Protein AF-A0A4R6U6H6-F1 (afdb_monomer_lite)

Foldseek 3Di:
DDDDPDDDPDDPPDQDPVNVVVLVVLLVVLVVLLVVLVVCLVVDPDPVSNVVSVVSNVVSVVVNVVSVCVVVVVVVVVVD

Radius of gyration: 19.61 Å; chains: 1; bounding box: 34×39×61 Å

InterPro domains:
  IPR012347 Ferritin-like [G3DSA:1.20.1260.10] (22-78)

Sequence (80 aa):
MQAQSSTMTQPPAVITTKDLLYISDMLSWNTTAIKTLQDYANRCTDPQISQALQQAYTMHQKHFDMLLDQMSSKQERFVQ

Structure (mmCIF, N/CA/C/O backbone):
data_AF-A0A4R6U6H6-F1
#
_entry.id   AF-A0A4R6U6H6-F1
#
loop_
_atom_site.group_PDB
_atom_site.id
_atom_site.type_symbol
_atom_site.label_atom_id
_atom_site.label_alt_id
_atom_site.label_comp_id
_atom_site.label_asym_id
_atom_site.label_entity_id
_atom_site.label_seq_id
_atom_site.pdbx_PDB_ins_code
_atom_site.Cartn_x
_atom_site.Cartn_y
_atom_site.Cartn_z
_atom_site.occupancy
_atom_site.B_iso_or_equiv
_atom_site.auth_seq_id
_atom_site.auth_comp_id
_atom_site.auth_asym_id
_atom_site.auth_atom_id
_atom_site.pdbx_PDB_model_num
ATOM 1 N N . MET A 1 1 ? 17.227 28.410 -43.137 1.00 45.03 1 MET A N 1
ATOM 2 C CA . MET A 1 1 ? 16.635 27.071 -42.936 1.00 45.03 1 MET A CA 1
ATOM 3 C C . MET A 1 1 ? 16.240 26.954 -41.473 1.00 45.03 1 MET A C 1
ATOM 5 O O . MET A 1 1 ? 17.121 27.033 -40.630 1.00 45.03 1 MET A O 1
ATOM 9 N N . GLN A 1 2 ? 14.943 26.884 -41.163 1.00 43.72 2 GLN A N 1
ATOM 10 C CA . GLN A 1 2 ? 14.447 26.681 -39.796 1.00 43.72 2 GLN A CA 1
ATOM 11 C C . GLN A 1 2 ? 14.222 25.182 -39.580 1.00 43.72 2 GLN A C 1
ATOM 13 O O . GLN A 1 2 ? 13.503 24.555 -40.354 1.00 43.72 2 GLN A O 1
ATOM 18 N N . ALA A 1 3 ? 14.875 24.609 -38.568 1.00 50.12 3 ALA A N 1
ATOM 19 C CA . ALA A 1 3 ? 14.674 23.225 -38.160 1.00 50.12 3 ALA A CA 1
ATOM 20 C C . ALA A 1 3 ? 13.355 23.126 -37.383 1.00 50.12 3 ALA A C 1
ATOM 22 O O . ALA A 1 3 ? 13.199 23.722 -36.319 1.00 50.12 3 ALA A O 1
ATOM 23 N N . GLN A 1 4 ? 12.397 22.410 -37.959 1.00 49.19 4 GLN A N 1
ATOM 24 C CA . GLN A 1 4 ? 11.081 22.170 -37.391 1.00 49.19 4 GLN A CA 1
ATOM 25 C C . GLN A 1 4 ? 11.217 21.070 -36.328 1.00 49.19 4 GLN A C 1
ATOM 27 O O . GLN A 1 4 ? 11.406 19.898 -36.645 1.00 49.19 4 GLN A O 1
ATOM 32 N N . SER A 1 5 ? 11.199 21.456 -35.055 1.00 52.88 5 SER A N 1
ATOM 33 C CA . SER A 1 5 ? 11.193 20.539 -33.917 1.00 52.88 5 SER A CA 1
ATOM 34 C C . SER A 1 5 ? 9.811 19.901 -33.786 1.00 52.88 5 SER A C 1
ATOM 36 O O . SER A 1 5 ? 8.886 20.489 -33.229 1.00 52.88 5 SER A O 1
ATOM 38 N N . SER A 1 6 ? 9.668 18.688 -34.320 1.00 59.69 6 SER A N 1
ATOM 39 C CA . SER A 1 6 ? 8.499 17.837 -34.102 1.00 59.69 6 SER A CA 1
ATOM 40 C C . SER A 1 6 ? 8.340 17.567 -32.605 1.00 59.69 6 SER A C 1
ATOM 42 O O . SER A 1 6 ? 9.136 16.849 -31.998 1.00 59.69 6 SER A O 1
ATOM 44 N N . THR A 1 7 ? 7.326 18.168 -31.991 1.00 56.56 7 THR A N 1
ATOM 45 C CA . THR A 1 7 ? 6.932 17.904 -30.609 1.00 56.56 7 THR A CA 1
ATOM 46 C C . THR A 1 7 ? 6.391 16.476 -30.519 1.00 56.56 7 THR A C 1
ATOM 48 O O . THR A 1 7 ? 5.367 16.151 -31.116 1.00 56.56 7 THR A O 1
ATOM 51 N N . MET A 1 8 ? 7.085 15.586 -29.801 1.00 58.09 8 MET A N 1
ATOM 52 C CA . MET A 1 8 ? 6.541 14.258 -29.503 1.00 58.09 8 MET A CA 1
ATOM 53 C C . MET A 1 8 ? 5.336 14.419 -28.571 1.00 58.09 8 MET A C 1
ATOM 55 O O . MET A 1 8 ? 5.485 14.826 -27.422 1.00 58.09 8 MET A O 1
ATOM 59 N N . THR A 1 9 ? 4.139 14.124 -29.070 1.00 74.19 9 THR A N 1
ATOM 60 C CA . THR A 1 9 ? 2.871 14.272 -28.338 1.00 74.19 9 THR A CA 1
ATOM 61 C C . THR A 1 9 ? 2.523 13.072 -27.461 1.00 74.19 9 THR A C 1
ATOM 63 O O . THR A 1 9 ? 1.637 13.183 -26.616 1.00 74.19 9 THR A O 1
ATOM 66 N N . GLN A 1 10 ? 3.201 11.932 -27.620 1.00 59.84 10 GLN A N 1
ATOM 67 C CA . GLN A 1 10 ? 2.951 10.756 -26.794 1.00 59.84 10 GLN A CA 1
ATOM 68 C C . GLN A 1 10 ? 4.233 9.933 -26.607 1.00 59.84 10 GLN A C 1
ATOM 70 O O . GLN A 1 10 ? 4.944 9.694 -27.587 1.00 59.84 10 GLN A O 1
ATOM 75 N N . PRO A 1 11 ? 4.559 9.524 -25.368 1.00 64.19 11 PRO A N 1
ATOM 76 C CA . PRO A 1 11 ? 5.730 8.701 -25.119 1.00 64.19 11 PRO A CA 1
ATOM 77 C C . PRO A 1 11 ? 5.589 7.328 -25.799 1.00 64.19 11 PRO A C 1
ATOM 79 O O . PRO A 1 11 ? 4.472 6.815 -25.926 1.00 64.19 11 PRO A O 1
ATOM 82 N N . PRO A 1 12 ? 6.707 6.714 -26.227 1.00 69.94 12 PRO A N 1
ATOM 83 C CA . PRO A 1 12 ? 6.704 5.362 -26.773 1.00 69.94 12 PRO A CA 1
ATOM 84 C C . PRO A 1 12 ? 6.064 4.374 -25.793 1.00 69.94 12 PRO A C 1
ATOM 86 O O . PRO A 1 12 ? 6.292 4.451 -24.588 1.00 69.94 12 PRO A O 1
ATOM 89 N N . ALA A 1 13 ? 5.300 3.408 -26.304 1.00 72.94 13 ALA A N 1
ATOM 90 C CA . ALA A 1 13 ? 4.615 2.395 -25.498 1.00 72.94 13 ALA A CA 1
ATOM 91 C C . ALA A 1 13 ? 5.561 1.288 -24.976 1.00 72.94 13 ALA A C 1
ATOM 93 O O . ALA A 1 13 ? 5.210 0.110 -25.007 1.00 72.94 13 ALA A O 1
ATOM 94 N N . VAL A 1 14 ? 6.761 1.657 -24.519 1.00 81.56 14 VAL A N 1
ATOM 95 C CA . VAL A 1 14 ? 7.767 0.751 -23.953 1.00 81.56 14 VAL A CA 1
ATOM 96 C C . VAL A 1 14 ? 7.834 0.934 -22.440 1.00 81.56 14 VAL A C 1
ATOM 98 O O . VAL A 1 14 ? 7.846 2.062 -21.959 1.00 81.56 14 VAL A O 1
ATOM 101 N N . ILE A 1 15 ? 7.876 -0.168 -21.688 1.00 81.81 15 ILE A N 1
ATOM 102 C CA . ILE A 1 15 ? 8.217 -0.118 -20.264 1.00 81.81 15 ILE A CA 1
ATOM 103 C C . ILE A 1 15 ? 9.738 -0.169 -20.169 1.00 81.81 15 ILE A C 1
ATOM 105 O O . ILE A 1 15 ? 10.363 -1.127 -20.623 1.00 81.81 15 ILE A O 1
ATOM 109 N N . THR A 1 16 ? 10.343 0.860 -19.592 1.00 88.19 16 THR A N 1
ATOM 110 C CA . THR A 1 16 ? 11.782 0.875 -19.324 1.00 88.19 16 THR A CA 1
ATOM 111 C C . THR A 1 16 ? 12.096 0.172 -18.004 1.00 88.19 16 THR A C 1
ATOM 113 O O . THR A 1 16 ? 11.234 0.004 -17.142 1.00 88.19 16 THR A O 1
A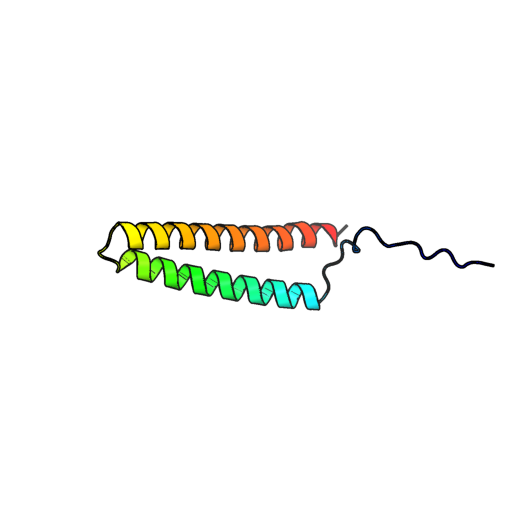TOM 116 N N . THR A 1 17 ? 13.364 -0.169 -17.771 1.00 88.88 17 THR A N 1
ATOM 117 C CA . THR A 1 17 ? 13.820 -0.657 -16.456 1.00 88.88 17 THR A CA 1
ATOM 118 C C . THR A 1 17 ? 13.457 0.309 -15.327 1.00 88.88 17 THR A C 1
ATOM 120 O O . THR A 1 17 ? 13.122 -0.121 -14.228 1.00 88.88 17 THR A O 1
ATOM 123 N N . LYS A 1 18 ? 13.486 1.620 -15.597 1.00 90.75 18 LYS A N 1
ATOM 124 C CA . LYS A 1 18 ? 13.109 2.645 -14.622 1.00 90.75 18 LYS A CA 1
ATOM 125 C C . LYS A 1 18 ? 11.622 2.560 -14.264 1.00 90.75 18 LYS A C 1
ATOM 127 O O . LYS A 1 18 ? 11.282 2.656 -13.091 1.00 90.75 18 LYS A O 1
ATOM 132 N N . ASP A 1 19 ? 10.760 2.329 -15.253 1.00 90.44 19 ASP A N 1
ATOM 133 C CA . ASP A 1 19 ? 9.325 2.136 -15.026 1.00 90.44 19 ASP A CA 1
ATOM 134 C C . ASP A 1 19 ? 9.058 0.868 -14.205 1.00 90.44 19 ASP A C 1
ATOM 136 O O . ASP A 1 19 ? 8.272 0.910 -13.262 1.00 90.44 19 ASP A O 1
ATOM 140 N N . LEU A 1 20 ? 9.757 -0.239 -14.494 1.00 90.94 20 LEU A N 1
ATOM 141 C CA . LEU A 1 20 ? 9.645 -1.480 -13.714 1.00 90.94 20 LEU A CA 1
ATOM 142 C C . LEU A 1 20 ? 10.039 -1.287 -12.245 1.00 90.94 20 LEU A C 1
ATOM 144 O O . LEU A 1 20 ? 9.364 -1.813 -11.362 1.00 90.94 20 LEU A O 1
ATOM 148 N N . LEU A 1 21 ? 11.099 -0.519 -11.973 1.00 93.00 21 LEU A N 1
ATOM 149 C CA . LEU A 1 21 ? 11.506 -0.193 -10.604 1.00 93.00 21 LEU A CA 1
ATOM 150 C C . LEU A 1 21 ? 10.411 0.595 -9.874 1.00 93.00 21 LEU A C 1
ATOM 152 O O . LEU A 1 21 ? 10.024 0.215 -8.772 1.00 93.00 21 LEU A O 1
ATOM 156 N N . TYR A 1 22 ? 9.836 1.616 -10.516 1.00 94.31 22 TYR A N 1
ATOM 157 C CA . TYR A 1 22 ? 8.734 2.375 -9.921 1.00 94.31 22 TYR A CA 1
ATOM 158 C C . TYR A 1 22 ? 7.483 1.530 -9.685 1.00 94.31 22 TYR A C 1
ATOM 160 O O . TYR A 1 22 ? 6.850 1.656 -8.638 1.00 94.31 22 TYR A O 1
ATOM 168 N N . ILE A 1 23 ? 7.132 0.648 -10.622 1.00 93.12 23 ILE A N 1
ATOM 169 C CA . ILE A 1 23 ? 6.000 -0.268 -10.452 1.00 93.12 23 ILE A CA 1
ATOM 170 C C . ILE A 1 23 ? 6.264 -1.216 -9.273 1.00 93.12 23 ILE A C 1
ATOM 172 O O . ILE A 1 23 ? 5.382 -1.405 -8.437 1.00 93.12 23 ILE A O 1
ATOM 176 N N . SER A 1 24 ? 7.480 -1.755 -9.146 1.00 94.38 24 SER A N 1
ATOM 177 C CA . SER A 1 24 ? 7.880 -2.602 -8.013 1.00 94.38 24 SER A CA 1
ATOM 178 C C . SER A 1 24 ? 7.753 -1.878 -6.666 1.00 94.38 24 SER A C 1
ATOM 180 O O . SER A 1 24 ? 7.217 -2.438 -5.701 1.00 94.38 24 SER A O 1
ATOM 182 N N . ASP A 1 25 ? 8.191 -0.620 -6.594 1.00 96.88 25 ASP A N 1
ATOM 183 C CA . ASP A 1 25 ? 8.039 0.208 -5.395 1.00 96.88 25 ASP A CA 1
ATOM 184 C C . ASP A 1 25 ? 6.557 0.442 -5.067 1.00 96.88 25 ASP A C 1
ATOM 186 O O . ASP A 1 25 ? 6.122 0.234 -3.931 1.00 96.88 25 ASP A O 1
ATOM 190 N N . MET A 1 26 ? 5.743 0.787 -6.070 1.00 97.06 26 MET A N 1
ATOM 191 C CA . MET A 1 26 ? 4.300 0.988 -5.905 1.00 97.06 26 MET A CA 1
ATOM 192 C C . MET A 1 26 ? 3.582 -0.273 -5.412 1.00 97.06 26 MET A C 1
ATOM 194 O O . MET A 1 26 ? 2.703 -0.185 -4.550 1.00 97.06 26 MET A O 1
ATOM 198 N N . LEU A 1 27 ? 3.942 -1.452 -5.919 1.00 96.50 27 LEU A N 1
ATOM 199 C CA . LEU A 1 27 ? 3.382 -2.725 -5.453 1.00 96.50 27 LEU A CA 1
ATOM 200 C C . LEU A 1 27 ? 3.756 -2.997 -3.993 1.00 96.50 27 LEU A C 1
ATOM 202 O O . LEU A 1 27 ? 2.908 -3.420 -3.201 1.00 96.50 27 LEU A O 1
ATOM 206 N N . SER A 1 28 ? 5.000 -2.702 -3.618 1.00 97.38 28 SER A N 1
ATOM 207 C CA . SER A 1 28 ? 5.492 -2.854 -2.245 1.00 97.3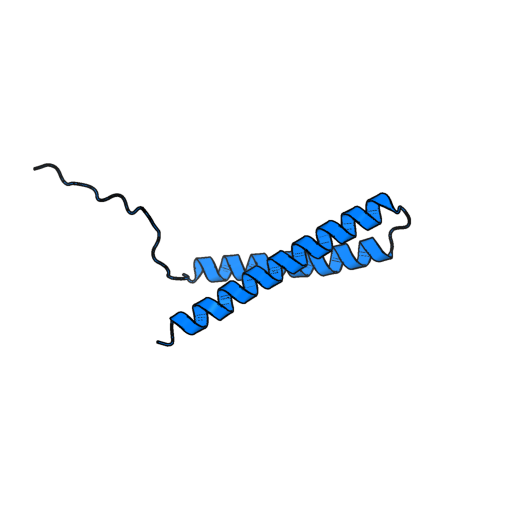8 28 SER A CA 1
ATOM 208 C C . SER A 1 28 ? 4.762 -1.920 -1.275 1.00 97.38 28 SER A C 1
ATOM 210 O O . SER A 1 28 ? 4.346 -2.344 -0.188 1.00 97.38 28 SER A O 1
ATOM 212 N N . TRP A 1 29 ? 4.527 -0.668 -1.680 1.00 97.69 29 TRP A N 1
ATOM 213 C CA . TRP A 1 29 ? 3.755 0.302 -0.900 1.00 97.69 29 TRP A CA 1
ATOM 214 C C . TRP A 1 29 ? 2.297 -0.123 -0.736 1.00 97.69 29 TRP A C 1
ATOM 216 O O . TRP A 1 29 ? 1.805 -0.148 0.392 1.00 97.69 29 TRP A O 1
ATOM 226 N N . ASN A 1 30 ? 1.620 -0.527 -1.817 1.00 97.62 30 ASN A N 1
ATOM 227 C CA . ASN A 1 30 ? 0.236 -1.000 -1.727 1.00 97.62 30 ASN A CA 1
ATOM 228 C C . ASN A 1 30 ? 0.129 -2.249 -0.842 1.00 97.62 30 ASN A C 1
ATOM 230 O O . ASN A 1 30 ? -0.732 -2.300 0.029 1.00 97.62 30 ASN A O 1
ATOM 234 N N . THR A 1 31 ? 1.046 -3.211 -0.971 1.00 97.69 31 THR A N 1
ATOM 235 C CA . THR A 1 31 ? 1.057 -4.419 -0.126 1.00 97.69 31 THR A CA 1
ATOM 236 C C . THR A 1 31 ? 1.194 -4.082 1.360 1.00 97.69 31 THR A C 1
ATOM 238 O O . THR A 1 31 ? 0.507 -4.662 2.204 1.00 97.69 31 THR A O 1
ATOM 241 N N . THR A 1 32 ? 2.076 -3.138 1.693 1.00 98.19 32 THR A N 1
ATOM 242 C CA . THR A 1 32 ? 2.288 -2.691 3.077 1.00 98.19 32 THR A CA 1
ATOM 243 C C . THR A 1 32 ? 1.055 -1.966 3.618 1.00 98.19 32 THR A C 1
ATOM 245 O O . THR A 1 32 ? 0.612 -2.248 4.736 1.00 98.19 32 THR A O 1
ATOM 248 N N . ALA A 1 33 ? 0.461 -1.080 2.813 1.00 98.25 33 ALA A N 1
ATOM 249 C CA . ALA A 1 33 ? -0.750 -0.347 3.165 1.00 98.25 33 ALA A CA 1
ATOM 250 C C . ALA A 1 33 ? -1.938 -1.291 3.399 1.00 98.25 33 ALA A C 1
ATOM 252 O O . ALA A 1 33 ? -2.583 -1.193 4.436 1.00 98.25 33 ALA A O 1
ATOM 253 N N . ILE A 1 34 ? -2.182 -2.251 2.502 1.00 98.50 34 ILE A N 1
ATOM 254 C CA . ILE A 1 34 ? -3.265 -3.246 2.608 1.00 98.50 34 ILE A CA 1
ATOM 255 C C . ILE A 1 34 ? -3.182 -3.997 3.941 1.00 98.50 34 ILE A C 1
ATOM 257 O O . ILE A 1 34 ? -4.152 -4.014 4.697 1.00 98.50 34 ILE A O 1
ATOM 261 N N . LYS A 1 35 ? -2.013 -4.565 4.269 1.00 98.12 35 LYS A N 1
ATOM 262 C CA . LYS A 1 35 ? -1.812 -5.325 5.517 1.00 98.12 35 LYS A CA 1
ATOM 263 C C . LYS A 1 35 ? -2.064 -4.467 6.754 1.00 98.12 35 LYS A C 1
ATOM 265 O O . LYS A 1 35 ? -2.726 -4.907 7.689 1.00 98.12 35 LYS A O 1
ATOM 270 N N . THR A 1 36 ? -1.546 -3.243 6.740 1.00 98.44 36 THR A N 1
ATOM 271 C CA . THR A 1 36 ? -1.669 -2.314 7.866 1.00 98.44 36 THR A CA 1
ATOM 272 C C . THR A 1 36 ? -3.119 -1.869 8.035 1.00 98.44 36 THR A C 1
ATOM 274 O O . THR A 1 36 ? -3.692 -2.012 9.105 1.00 98.44 36 THR A O 1
ATOM 277 N N . LEU A 1 37 ? -3.763 -1.388 6.975 1.00 98.44 37 LEU A N 1
ATOM 278 C CA . LEU A 1 37 ? -5.130 -0.873 7.040 1.00 98.44 37 LEU A CA 1
ATOM 279 C C . LEU A 1 37 ? -6.130 -1.952 7.455 1.00 98.44 37 LEU A C 1
ATOM 281 O O . LEU A 1 37 ? -7.014 -1.671 8.260 1.00 98.44 37 LEU A O 1
ATOM 285 N N . GLN A 1 38 ? -5.962 -3.184 6.969 1.00 97.62 38 GLN A N 1
ATOM 286 C CA . GLN A 1 38 ? -6.803 -4.309 7.372 1.00 97.62 38 GLN A CA 1
ATOM 28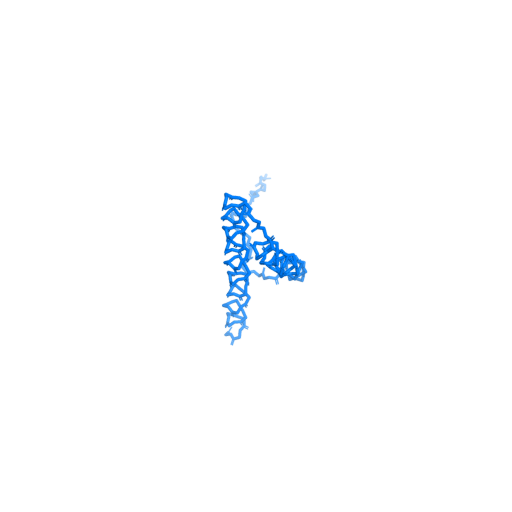7 C C . GLN A 1 38 ? -6.663 -4.620 8.866 1.00 97.62 38 GLN A C 1
ATOM 289 O O . GLN A 1 38 ? -7.667 -4.762 9.563 1.00 97.62 38 GLN A O 1
ATOM 294 N N . ASP A 1 39 ? -5.427 -4.697 9.368 1.00 98.00 39 ASP A N 1
ATOM 295 C CA . ASP A 1 39 ? -5.159 -4.958 10.783 1.00 98.00 39 ASP A CA 1
ATOM 296 C C . ASP A 1 39 ? -5.756 -3.867 11.684 1.00 98.00 39 ASP A C 1
ATOM 298 O O . ASP A 1 39 ? -6.451 -4.166 12.657 1.00 98.00 39 ASP A O 1
ATOM 302 N N . TYR A 1 40 ? -5.568 -2.599 11.317 1.00 98.00 40 TYR A N 1
ATOM 303 C CA . TYR A 1 40 ? -6.100 -1.473 12.079 1.00 98.00 40 TYR A CA 1
ATOM 304 C C . TYR A 1 40 ? -7.628 -1.402 12.009 1.00 98.00 40 TYR A C 1
ATOM 306 O O . TYR A 1 40 ? -8.260 -1.147 13.033 1.00 98.00 40 TYR A O 1
ATOM 314 N N . ALA A 1 41 ? -8.242 -1.672 10.852 1.00 97.12 41 ALA A N 1
ATOM 315 C CA . ALA A 1 41 ? -9.698 -1.688 10.717 1.00 97.12 41 ALA A CA 1
ATOM 316 C C . ALA A 1 41 ? -10.345 -2.736 11.635 1.00 97.12 41 ALA A C 1
ATOM 318 O O . ALA A 1 41 ? -11.398 -2.468 12.213 1.00 97.12 41 ALA A O 1
ATOM 319 N N . ASN A 1 42 ? -9.688 -3.890 11.807 1.00 95.44 42 ASN A N 1
ATOM 320 C CA . ASN A 1 42 ? -10.148 -4.986 12.665 1.00 95.44 42 ASN A CA 1
ATOM 321 C C . ASN A 1 42 ? -9.994 -4.694 14.165 1.00 95.44 42 ASN A C 1
ATOM 323 O O . ASN A 1 42 ? -10.743 -5.233 14.976 1.00 95.44 42 ASN A O 1
ATOM 327 N N . ARG A 1 43 ? -9.006 -3.876 14.548 1.00 96.56 43 ARG A N 1
ATOM 328 C CA . ARG A 1 43 ? -8.730 -3.517 15.952 1.00 96.56 43 ARG A CA 1
ATOM 329 C C . ARG A 1 43 ? -9.420 -2.223 16.387 1.00 96.56 43 ARG A C 1
ATOM 331 O O . ARG A 1 43 ? -9.441 -1.917 17.578 1.00 96.56 43 ARG A O 1
ATOM 338 N N . CYS A 1 44 ? -9.940 -1.441 15.443 1.00 95.69 44 CYS A N 1
ATOM 339 C CA . CYS A 1 44 ? -10.572 -0.163 15.726 1.00 95.69 44 CYS A CA 1
ATOM 340 C C . CYS A 1 44 ? -11.981 -0.360 16.299 1.00 95.69 44 CYS A C 1
ATOM 342 O O . CYS A 1 44 ? -12.800 -1.082 15.738 1.00 95.69 44 CYS A O 1
ATOM 344 N N . THR A 1 45 ? -12.266 0.308 17.413 1.00 96.06 45 THR A N 1
ATOM 345 C CA . THR A 1 45 ? -13.583 0.295 18.061 1.00 96.06 45 THR A CA 1
ATOM 346 C C . THR A 1 45 ? -14.493 1.416 17.570 1.00 96.06 45 THR A C 1
ATOM 348 O O . THR A 1 45 ? -15.711 1.295 17.681 1.00 96.06 45 THR A O 1
ATOM 351 N N . ASP A 1 46 ? -13.921 2.495 17.028 1.00 98.06 46 ASP A N 1
ATOM 352 C CA . ASP A 1 46 ? -14.683 3.606 16.470 1.00 98.06 46 ASP A CA 1
ATOM 353 C C . ASP A 1 46 ? -15.231 3.231 15.077 1.00 98.06 46 ASP A C 1
ATOM 355 O O . ASP A 1 46 ? -14.446 2.946 14.162 1.00 98.06 46 ASP A O 1
ATOM 359 N N . PRO A 1 47 ? -16.563 3.239 14.875 1.00 96.00 47 PRO A N 1
ATOM 360 C CA . PRO A 1 47 ? -17.160 2.824 13.608 1.00 96.00 47 PRO A CA 1
ATOM 361 C C . PRO A 1 47 ? -16.794 3.722 12.420 1.00 96.00 47 PRO A C 1
ATOM 363 O O . PRO A 1 47 ? -16.665 3.224 11.302 1.00 96.00 47 PRO A O 1
ATOM 366 N N . GLN A 1 48 ? -16.624 5.032 12.633 1.00 97.88 48 GLN A N 1
ATOM 367 C CA . GLN A 1 48 ? -16.298 5.971 11.555 1.00 97.88 48 GLN A CA 1
ATOM 368 C C . GLN A 1 48 ? -14.854 5.781 11.097 1.00 97.88 48 GLN A C 1
ATOM 370 O O . GLN A 1 48 ? -14.578 5.740 9.896 1.00 97.88 48 GLN A O 1
ATOM 375 N N . ILE A 1 49 ? -13.935 5.603 12.047 1.00 97.81 49 ILE A N 1
ATOM 376 C CA . ILE A 1 49 ? -12.526 5.346 11.742 1.00 97.81 49 ILE A CA 1
ATOM 377 C C . ILE A 1 49 ? -12.371 3.976 11.074 1.00 97.81 49 ILE A C 1
ATOM 379 O O . ILE A 1 49 ? -11.695 3.877 10.050 1.00 97.81 49 ILE A O 1
ATOM 383 N N . SER A 1 50 ? -13.031 2.932 11.587 1.00 97.62 50 SER A N 1
ATOM 384 C CA . SER A 1 50 ? -13.007 1.600 10.964 1.00 97.62 50 SER A CA 1
ATOM 385 C C . SER A 1 50 ? -13.519 1.644 9.518 1.00 97.62 50 SER A C 1
ATOM 387 O O . SER A 1 50 ? -12.885 1.091 8.616 1.00 97.62 50 SER A O 1
ATOM 389 N N . GLN A 1 51 ? -14.600 2.387 9.257 1.00 97.94 51 GLN A N 1
ATOM 390 C CA . GLN A 1 51 ? -15.114 2.577 7.901 1.00 97.94 51 GLN A CA 1
ATOM 391 C C . GLN A 1 51 ? -14.107 3.294 6.988 1.00 97.94 51 GLN A C 1
ATOM 393 O O . GLN A 1 51 ? -13.895 2.856 5.856 1.00 97.94 51 GLN A O 1
ATOM 398 N N . ALA A 1 52 ? -13.463 4.364 7.460 1.00 98.38 52 ALA A N 1
ATOM 399 C CA . ALA A 1 52 ? -12.446 5.077 6.687 1.00 98.38 52 ALA A CA 1
ATOM 400 C C . ALA A 1 52 ? -11.237 4.178 6.362 1.00 98.38 52 ALA A C 1
ATOM 402 O O . ALA A 1 52 ? -10.744 4.175 5.231 1.00 98.38 52 ALA A O 1
ATOM 403 N N . LEU A 1 53 ? -10.799 3.357 7.322 1.00 98.44 53 LEU A N 1
ATOM 404 C CA . LEU A 1 53 ? -9.732 2.374 7.122 1.00 98.44 53 LEU A CA 1
ATOM 405 C C . LEU A 1 53 ? -10.122 1.318 6.078 1.00 98.44 53 LEU A C 1
ATOM 407 O O . LEU A 1 53 ? -9.313 1.002 5.208 1.00 98.44 53 LEU A O 1
ATOM 411 N N . GLN A 1 54 ? -11.363 0.821 6.105 1.00 98.00 54 GLN A N 1
ATOM 412 C CA . GLN A 1 54 ? -11.880 -0.128 5.107 1.00 98.00 54 GLN A CA 1
ATOM 413 C C . GLN A 1 54 ? -11.956 0.472 3.695 1.00 98.00 54 GLN A C 1
ATOM 415 O O . GLN A 1 54 ? -11.636 -0.198 2.708 1.00 98.00 54 GLN A O 1
ATOM 420 N N . GLN A 1 55 ? -12.333 1.748 3.578 1.00 98.31 55 GLN A N 1
ATOM 421 C CA . GLN A 1 55 ? -12.325 2.455 2.294 1.00 98.31 55 GLN A CA 1
ATOM 422 C C . GLN A 1 55 ? -10.902 2.575 1.737 1.00 98.31 55 GLN A C 1
ATOM 424 O O . GLN A 1 55 ? -10.665 2.242 0.573 1.00 98.31 55 GLN A O 1
ATOM 429 N N . ALA A 1 56 ? -9.943 2.983 2.573 1.00 98.38 56 ALA A N 1
ATOM 430 C CA . ALA A 1 56 ? -8.538 3.071 2.182 1.00 98.38 56 ALA A CA 1
ATOM 431 C C . ALA A 1 56 ? -7.959 1.694 1.813 1.00 98.38 56 ALA A C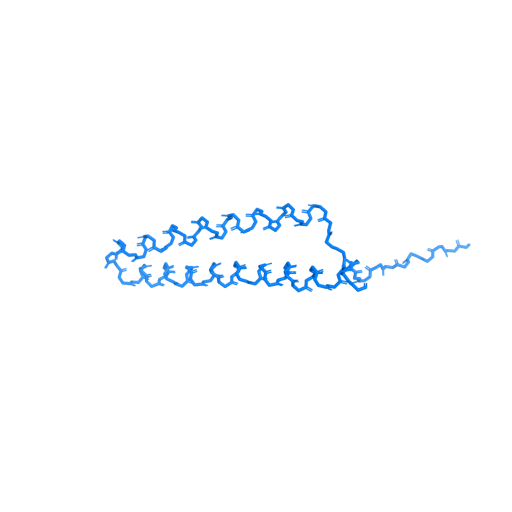 1
ATOM 433 O O . ALA A 1 56 ? -7.265 1.565 0.804 1.00 98.38 56 ALA A O 1
ATOM 434 N N . TYR A 1 57 ? -8.286 0.654 2.584 1.00 98.31 57 TYR A N 1
ATOM 435 C CA . TYR A 1 57 ? -7.901 -0.729 2.303 1.00 98.31 57 TYR A CA 1
ATOM 436 C C . TYR A 1 57 ? -8.371 -1.161 0.907 1.00 98.31 57 TYR A C 1
ATOM 438 O O . TYR A 1 57 ? -7.556 -1.567 0.077 1.00 98.31 57 TYR A O 1
ATOM 446 N N . THR A 1 58 ? -9.660 -0.976 0.613 1.00 98.25 58 THR A N 1
ATOM 447 C CA . THR A 1 58 ? -10.260 -1.345 -0.680 1.00 98.25 58 THR A CA 1
ATOM 448 C C . THR A 1 58 ? -9.630 -0.566 -1.839 1.00 98.25 58 THR A C 1
ATOM 450 O O . THR A 1 58 ? -9.367 -1.124 -2.905 1.00 98.25 58 THR A O 1
ATOM 453 N N . MET A 1 59 ? -9.338 0.722 -1.634 1.00 98.56 59 MET A N 1
ATOM 454 C CA . MET A 1 59 ? -8.644 1.551 -2.621 1.00 98.56 59 MET A CA 1
ATOM 455 C C . MET A 1 59 ? -7.246 0.997 -2.943 1.00 98.56 59 MET A C 1
ATOM 457 O O . MET A 1 59 ? -6.902 0.858 -4.117 1.00 98.56 59 MET A O 1
ATOM 461 N N . HIS A 1 60 ? -6.446 0.654 -1.928 1.00 98.56 60 HIS A N 1
ATOM 462 C CA . HIS A 1 60 ? -5.104 0.108 -2.144 1.00 98.56 60 HIS A CA 1
ATOM 463 C C . HIS A 1 60 ? -5.119 -1.279 -2.800 1.00 98.56 60 HIS A C 1
ATOM 465 O O . HIS A 1 60 ? -4.260 -1.545 -3.640 1.00 98.56 60 HIS A O 1
ATOM 471 N N . GLN A 1 61 ? -6.102 -2.133 -2.488 1.00 98.38 61 GLN A N 1
ATOM 472 C CA . GLN A 1 61 ? -6.293 -3.399 -3.209 1.00 98.38 61 GLN A CA 1
ATOM 473 C C . GLN A 1 61 ? -6.542 -3.153 -4.698 1.00 98.38 61 GLN A C 1
ATOM 475 O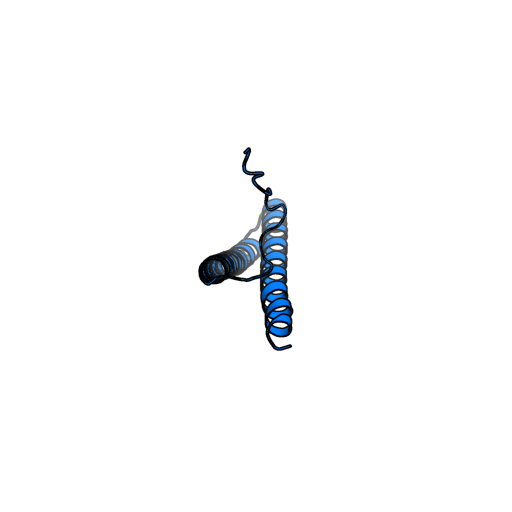 O . GLN A 1 61 ? -5.818 -3.677 -5.540 1.00 98.38 61 GLN A O 1
ATOM 480 N N . LYS A 1 62 ? -7.485 -2.261 -5.021 1.00 98.19 62 LYS A N 1
ATOM 481 C CA . LYS A 1 62 ? -7.787 -1.904 -6.410 1.00 98.19 62 LYS A CA 1
ATOM 482 C C . LYS A 1 62 ? -6.553 -1.382 -7.151 1.00 98.19 62 LYS A C 1
ATOM 484 O O . LYS A 1 62 ? -6.325 -1.760 -8.295 1.00 98.19 62 LYS A O 1
ATOM 489 N N . HIS A 1 63 ? -5.756 -0.513 -6.526 1.00 97.81 63 HIS A N 1
ATOM 490 C CA . HIS A 1 63 ? -4.531 0.000 -7.144 1.00 97.81 63 HIS A CA 1
ATOM 491 C C . HIS A 1 63 ? -3.499 -1.103 -7.400 1.00 97.81 63 HIS A C 1
ATOM 493 O O . HIS A 1 63 ? -2.870 -1.104 -8.456 1.00 97.81 63 HIS A O 1
ATOM 499 N N . PHE A 1 64 ? -3.339 -2.040 -6.465 1.00 97.62 64 PHE A N 1
ATOM 500 C CA . PHE A 1 64 ? -2.460 -3.192 -6.643 1.00 97.62 64 PHE A CA 1
ATOM 501 C C . PHE A 1 64 ? -2.895 -4.049 -7.839 1.00 97.62 64 PHE A C 1
ATOM 503 O O . PHE A 1 64 ? -2.078 -4.321 -8.719 1.00 97.62 64 PHE A O 1
ATOM 510 N N . ASP A 1 65 ? -4.182 -4.397 -7.913 1.00 96.75 65 ASP A N 1
ATOM 511 C CA . ASP A 1 65 ? -4.732 -5.215 -9.000 1.00 96.75 65 ASP A CA 1
ATOM 512 C C . ASP A 1 65 ? -4.592 -4.521 -10.361 1.00 96.75 65 ASP A C 1
ATOM 514 O O . ASP A 1 65 ? -4.195 -5.145 -11.343 1.00 96.75 65 ASP A O 1
ATOM 518 N N . MET A 1 66 ? -4.836 -3.207 -10.417 1.00 95.25 66 MET A N 1
ATOM 519 C CA . MET A 1 66 ? -4.633 -2.413 -11.632 1.00 95.25 66 MET A CA 1
ATOM 520 C C . MET A 1 66 ? -3.171 -2.425 -12.093 1.00 95.25 66 MET A C 1
ATOM 522 O O . MET A 1 66 ? -2.907 -2.572 -13.283 1.00 95.25 66 MET A O 1
ATOM 526 N N . LEU A 1 67 ? -2.208 -2.270 -11.180 1.00 94.12 67 LEU A N 1
ATOM 527 C CA . LEU A 1 67 ? -0.783 -2.313 -11.529 1.00 94.12 67 LEU A CA 1
ATOM 528 C C . LEU A 1 67 ? -0.366 -3.699 -12.033 1.00 94.12 67 LEU A C 1
ATOM 530 O O . LEU A 1 67 ? 0.421 -3.796 -12.976 1.00 94.12 67 LEU A O 1
ATOM 534 N N . LEU A 1 68 ? -0.908 -4.761 -11.434 1.00 92.88 68 LEU A N 1
ATOM 535 C CA . LEU A 1 68 ? -0.639 -6.133 -11.847 1.00 92.88 68 LEU A CA 1
ATOM 536 C C . LEU A 1 68 ? -1.200 -6.422 -13.246 1.00 92.88 68 LEU A C 1
ATOM 538 O O . LEU A 1 68 ? -0.468 -6.919 -14.101 1.00 92.88 68 LEU A O 1
ATOM 542 N N . ASP A 1 69 ? -2.450 -6.032 -13.508 1.00 90.56 69 ASP A N 1
ATOM 543 C CA . ASP A 1 69 ? -3.082 -6.139 -14.828 1.00 90.56 69 ASP A CA 1
ATOM 544 C C . ASP A 1 69 ? -2.266 -5.417 -15.910 1.00 90.56 69 ASP A C 1
ATOM 546 O O . ASP A 1 69 ? -2.015 -5.967 -16.985 1.00 90.56 69 ASP A O 1
ATOM 550 N N . GLN A 1 70 ? -1.770 -4.212 -15.616 1.00 86.88 70 GLN A N 1
ATOM 551 C CA . GLN A 1 70 ? -0.938 -3.455 -16.552 1.00 86.88 70 GLN A CA 1
ATOM 552 C C . GLN A 1 70 ? 0.402 -4.137 -16.860 1.00 86.88 70 GLN A C 1
ATOM 554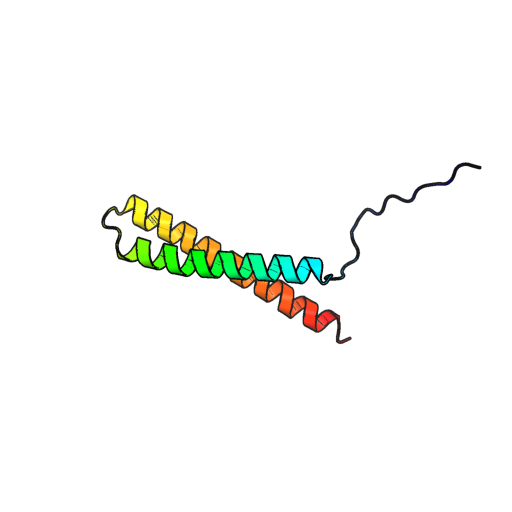 O O . GLN A 1 70 ? 0.914 -3.980 -17.970 1.00 86.88 70 GLN A O 1
ATOM 559 N N . MET A 1 71 ? 0.971 -4.904 -15.926 1.00 84.06 71 MET A N 1
ATOM 560 C CA . MET A 1 71 ? 2.170 -5.703 -16.196 1.00 84.06 71 MET A CA 1
ATOM 561 C C . MET A 1 71 ? 1.849 -6.938 -17.041 1.00 84.06 71 MET A C 1
ATOM 563 O O . MET A 1 71 ? 2.549 -7.195 -18.021 1.00 84.06 71 MET A O 1
ATOM 567 N N . SER A 1 72 ? 0.779 -7.668 -16.715 1.00 77.25 72 SER A N 1
ATOM 568 C CA . SER A 1 72 ? 0.364 -8.868 -17.454 1.00 77.25 72 SER A CA 1
ATOM 569 C C . SER A 1 72 ? -0.048 -8.549 -18.893 1.00 77.25 72 SER A C 1
ATOM 571 O O . SER A 1 72 ? 0.470 -9.148 -19.832 1.00 77.25 72 SER A O 1
ATOM 573 N N . SER A 1 73 ? -0.908 -7.549 -19.087 1.00 70.00 73 SER A N 1
ATOM 574 C CA . SER A 1 73 ? -1.393 -7.136 -20.412 1.00 70.00 73 SER A CA 1
ATOM 575 C C . SER A 1 73 ? -0.282 -6.610 -21.329 1.00 70.00 73 SER A C 1
ATOM 577 O O . SER A 1 73 ? -0.346 -6.764 -22.550 1.00 70.00 73 SER A O 1
ATOM 579 N N . LYS A 1 74 ? 0.768 -5.998 -20.766 1.00 62.97 74 LYS A N 1
ATOM 580 C CA . LYS A 1 74 ? 1.917 -5.522 -21.548 1.00 62.97 74 LYS A CA 1
ATOM 581 C C . LYS A 1 74 ? 2.930 -6.629 -21.831 1.00 62.97 74 LYS A C 1
ATOM 583 O O . LYS A 1 74 ? 3.474 -6.618 -22.930 1.00 62.97 74 LYS A O 1
ATOM 588 N N . GLN A 1 75 ? 3.129 -7.597 -20.929 1.00 57.47 75 GLN A N 1
ATOM 589 C CA . GLN A 1 75 ? 3.950 -8.795 -21.176 1.00 57.47 75 GLN A CA 1
ATOM 590 C C . GLN A 1 75 ? 3.496 -9.524 -22.454 1.00 57.47 75 GLN A C 1
ATOM 592 O O . GLN A 1 75 ? 4.330 -9.865 -23.291 1.00 57.47 75 GLN A O 1
ATOM 597 N N . GLU A 1 76 ? 2.184 -9.693 -22.648 1.00 52.97 76 GLU A N 1
ATOM 598 C CA . GLU A 1 76 ? 1.615 -10.365 -23.828 1.00 52.97 76 GLU A CA 1
ATOM 599 C C . GLU A 1 76 ? 1.825 -9.593 -25.140 1.00 52.97 76 GLU A C 1
ATOM 601 O O . GLU A 1 76 ? 1.886 -10.184 -26.217 1.00 52.97 76 GLU A O 1
ATOM 606 N N . ARG A 1 77 ? 1.990 -8.268 -25.067 1.00 52.38 77 ARG A N 1
ATOM 607 C CA . ARG A 1 77 ? 2.205 -7.418 -26.245 1.00 52.38 77 ARG A CA 1
ATOM 608 C C . ARG A 1 77 ? 3.647 -7.459 -26.768 1.00 52.38 77 ARG A C 1
ATOM 610 O O . ARG A 1 77 ? 3.871 -7.087 -27.912 1.00 52.38 77 ARG A O 1
ATOM 617 N N . PHE A 1 78 ? 4.613 -7.890 -25.955 1.00 50.09 78 PHE A N 1
ATOM 618 C CA . PHE A 1 78 ? 6.018 -8.031 -26.366 1.00 50.09 78 PHE A CA 1
ATOM 619 C C . PHE A 1 78 ? 6.359 -9.419 -26.934 1.00 50.09 78 PHE A C 1
ATOM 621 O O . PHE A 1 78 ? 7.448 -9.592 -27.473 1.00 50.09 78 PHE A O 1
ATOM 628 N N . VAL A 1 79 ? 5.456 -10.400 -26.819 1.00 49.22 79 VAL A N 1
ATOM 629 C CA . VAL A 1 79 ? 5.630 -11.771 -27.346 1.00 49.22 79 VAL A CA 1
ATOM 630 C C . VAL A 1 79 ? 4.954 -11.997 -28.710 1.00 49.22 79 VAL A C 1
ATOM 632 O O . VAL A 1 79 ? 4.792 -13.144 -29.123 1.00 49.22 79 VAL A O 1
ATOM 635 N N . GLN A 1 80 ? 4.585 -10.924 -29.417 1.00 38.28 80 GLN A N 1
ATOM 636 C CA . GLN A 1 80 ? 4.102 -10.946 -30.807 1.00 38.28 80 GLN A CA 1
ATOM 637 C C . GLN A 1 80 ? 5.058 -10.209 -31.739 1.00 38.28 80 GLN A C 1
ATOM 639 O O . GLN A 1 80 ? 5.549 -9.128 -31.341 1.00 38.28 80 GLN A O 1
#

Organism: NCBI:txid1508390

Secondary structure (DSSP, 8-state):
---------S--S---HHHHHHHHHHHHHHHHHHHHHHHHHHH---HHHHHHHHHHHHHHHHHHHHHHHHHHHHHHHS--

pLDDT: mean 85.03, std 18.1, range [38.28, 98.56]